Protein AF-A0A9E2EB74-F1 (afdb_monomer_lite)

Structure (mmCIF, N/CA/C/O backbone):
data_AF-A0A9E2EB74-F1
#
_entry.id   AF-A0A9E2EB74-F1
#
loop_
_atom_site.group_PDB
_atom_site.id
_atom_site.type_symbol
_atom_site.label_atom_id
_atom_site.label_alt_id
_atom_site.label_comp_id
_atom_site.label_asym_id
_atom_site.label_entity_id
_atom_site.label_seq_id
_atom_site.pdbx_PDB_ins_code
_atom_site.Cartn_x
_atom_site.Cartn_y
_atom_site.Cartn_z
_atom_site.occupancy
_atom_site.B_iso_or_equiv
_atom_site.auth_seq_id
_atom_site.auth_comp_id
_atom_site.auth_asym_id
_atom_site.auth_atom_id
_atom_site.pdbx_PDB_model_num
ATOM 1 N N . MET A 1 1 ? 38.501 -7.523 10.597 1.00 62.09 1 MET A N 1
ATOM 2 C CA . MET A 1 1 ? 37.422 -7.609 11.605 1.00 62.09 1 MET A CA 1
ATOM 3 C C . MET A 1 1 ? 36.724 -8.947 11.407 1.00 62.09 1 MET A C 1
ATOM 5 O O . MET A 1 1 ? 36.114 -9.123 10.361 1.00 62.09 1 MET A O 1
ATOM 9 N N . GLN A 1 2 ? 36.887 -9.907 12.321 1.00 71.19 2 GLN A N 1
ATOM 10 C CA . GLN A 1 2 ? 36.118 -11.159 12.302 1.00 71.19 2 GLN A CA 1
ATOM 11 C C . GLN A 1 2 ? 34.921 -11.014 13.245 1.00 71.19 2 GLN A C 1
ATOM 13 O O . GLN A 1 2 ? 35.096 -10.651 14.406 1.00 71.19 2 GLN A O 1
ATOM 18 N N . LEU A 1 3 ? 33.717 -11.279 12.737 1.00 83.38 3 LEU A N 1
ATOM 19 C CA . LEU A 1 3 ? 32.516 -11.374 13.563 1.00 83.38 3 LEU A CA 1
ATOM 20 C C . LEU A 1 3 ? 32.588 -12.640 14.434 1.00 83.38 3 LEU A C 1
ATOM 22 O O . LEU A 1 3 ? 33.106 -13.662 13.975 1.00 83.38 3 LEU A O 1
ATOM 26 N N . PRO A 1 4 ? 32.079 -12.591 15.675 1.00 86.62 4 PRO A N 1
ATOM 27 C CA . PRO A 1 4 ? 31.995 -13.764 16.532 1.00 86.62 4 PRO A CA 1
ATOM 28 C C . PRO A 1 4 ? 31.038 -14.814 15.953 1.00 86.62 4 PRO A C 1
ATOM 30 O O . PRO A 1 4 ? 30.088 -14.501 15.235 1.00 86.62 4 PRO A O 1
ATOM 33 N N . HIS A 1 5 ? 31.299 -16.075 16.290 1.00 82.12 5 HIS A N 1
ATOM 34 C CA . HIS A 1 5 ? 30.491 -17.207 15.855 1.00 82.12 5 HIS A CA 1
ATOM 35 C C . HIS A 1 5 ? 29.135 -17.212 16.578 1.00 82.12 5 HIS A C 1
ATOM 37 O O . HIS A 1 5 ? 29.085 -17.129 17.805 1.00 82.12 5 HIS A O 1
ATOM 43 N N . LEU A 1 6 ? 28.037 -17.307 15.823 1.00 81.88 6 LEU A N 1
ATOM 44 C CA . LEU A 1 6 ? 26.685 -17.381 16.380 1.00 81.88 6 LEU A CA 1
ATOM 45 C C . LEU A 1 6 ? 26.401 -18.790 16.919 1.00 81.88 6 LEU A C 1
ATOM 47 O O . LEU A 1 6 ? 26.705 -19.787 16.267 1.00 81.88 6 LEU A O 1
ATOM 51 N N . THR A 1 7 ? 25.765 -18.872 18.088 1.00 81.75 7 THR A N 1
ATOM 52 C CA . THR A 1 7 ? 25.305 -20.125 18.711 1.00 81.75 7 THR A CA 1
ATOM 53 C C . THR A 1 7 ? 23.782 -20.105 18.915 1.00 81.75 7 THR A C 1
ATOM 55 O O . THR A 1 7 ? 23.308 -19.962 20.045 1.00 81.75 7 THR A O 1
ATOM 58 N N . PRO A 1 8 ? 22.975 -20.215 17.840 1.00 76.88 8 PRO A N 1
ATOM 59 C CA . PRO A 1 8 ? 21.520 -20.205 17.966 1.00 76.88 8 PRO A CA 1
ATOM 60 C C . PRO A 1 8 ? 21.041 -21.362 18.855 1.00 76.88 8 PRO A C 1
ATOM 62 O O . PRO A 1 8 ? 21.392 -22.521 18.637 1.00 76.88 8 PRO A O 1
ATOM 65 N N . GLN A 1 9 ? 20.249 -21.037 19.877 1.00 75.25 9 GLN A N 1
ATOM 66 C CA . GLN A 1 9 ? 19.625 -22.020 20.761 1.00 75.25 9 GLN A CA 1
ATOM 67 C C . GLN A 1 9 ? 18.321 -22.509 20.128 1.00 75.25 9 GLN A C 1
ATOM 69 O O . GLN A 1 9 ? 17.464 -21.708 19.757 1.00 75.25 9 GLN A O 1
ATOM 74 N N . SER A 1 10 ? 18.176 -23.826 19.989 1.00 73.06 10 SER A N 1
ATOM 75 C CA . SER A 1 10 ? 16.928 -24.446 19.541 1.00 73.06 10 SER A CA 1
ATOM 76 C C . SER A 1 10 ? 15.975 -24.663 20.720 1.00 73.06 10 SER A C 1
ATOM 78 O O . SER A 1 10 ? 16.448 -24.9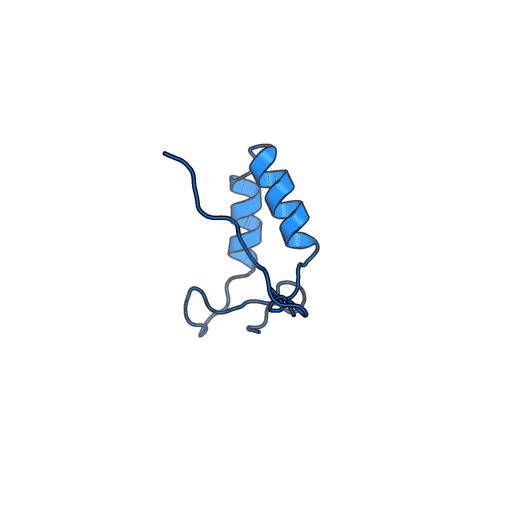49 21.821 1.00 73.06 10 SER A O 1
ATOM 80 N N . PRO A 1 11 ? 14.653 -24.637 20.499 1.00 67.38 11 PRO A N 1
ATOM 81 C CA . PRO A 1 11 ? 13.968 -24.323 19.243 1.00 67.38 11 PRO A CA 1
ATOM 82 C C . PRO A 1 11 ? 13.761 -22.813 19.043 1.00 67.38 11 PRO A C 1
ATOM 84 O O . PRO A 1 11 ? 13.225 -22.117 19.904 1.00 67.38 11 PRO A O 1
ATOM 87 N N . TRP A 1 12 ? 14.114 -22.310 17.858 1.00 68.56 12 TRP A N 1
ATOM 88 C CA . TRP A 1 12 ? 13.667 -20.989 17.426 1.00 68.56 12 TRP A CA 1
ATOM 89 C C . TRP A 1 12 ? 12.217 -21.113 16.958 1.00 68.56 12 TRP A C 1
ATOM 91 O O . TRP A 1 12 ? 11.937 -21.364 15.787 1.00 68.56 12 TRP A O 1
ATOM 101 N N . HIS A 1 13 ? 11.275 -20.964 17.884 1.00 68.62 13 HIS A N 1
ATOM 102 C CA . HIS A 1 13 ? 9.879 -20.747 17.529 1.00 68.62 13 HIS A CA 1
ATOM 103 C C . HIS A 1 13 ? 9.777 -19.325 16.974 1.00 68.62 13 HIS A C 1
ATOM 105 O O . HIS A 1 13 ? 9.659 -18.367 17.734 1.00 68.62 13 HIS A O 1
ATOM 111 N N . GLY A 1 14 ? 9.954 -19.161 15.660 1.00 63.59 14 GLY A N 1
ATOM 112 C CA . GLY A 1 14 ? 9.722 -17.874 15.007 1.00 63.59 14 GLY A CA 1
ATOM 113 C C . GLY A 1 14 ? 8.354 -17.327 15.418 1.00 63.59 14 GLY A C 1
ATOM 114 O O . GLY A 1 14 ? 7.393 -18.086 15.551 1.00 63.59 14 GLY A O 1
ATOM 115 N N . TYR A 1 15 ? 8.264 -16.024 15.673 1.00 67.88 15 TYR A N 1
ATOM 116 C CA . TYR A 1 15 ? 6.972 -15.401 15.933 1.00 67.88 15 TYR A CA 1
ATOM 117 C C . TYR A 1 15 ? 6.135 -15.466 14.654 1.00 67.88 15 TYR A C 1
ATOM 119 O O . TYR A 1 15 ? 6.655 -15.215 13.566 1.00 67.88 15 TYR A O 1
ATOM 127 N N . SER A 1 16 ? 4.852 -15.812 14.780 1.00 70.25 16 SER A N 1
ATOM 128 C CA . SER A 1 16 ? 3.930 -15.748 13.646 1.00 70.25 16 SER A CA 1
ATOM 129 C C . SER A 1 16 ? 3.868 -14.304 13.150 1.00 70.25 16 SER A C 1
ATOM 131 O O . SER A 1 16 ? 3.545 -13.402 13.923 1.00 70.25 16 SER A O 1
ATOM 133 N N . LEU A 1 17 ? 4.208 -14.084 11.878 1.00 75.12 17 LEU A N 1
ATOM 134 C CA . LEU A 1 17 ? 4.219 -12.759 11.244 1.00 75.12 17 LEU A CA 1
ATOM 135 C C . LEU A 1 17 ? 2.812 -12.272 10.852 1.00 75.12 17 LEU A C 1
ATOM 137 O O . LEU A 1 17 ? 2.684 -11.198 10.275 1.00 75.12 17 LEU A O 1
ATOM 141 N N . GLY A 1 18 ? 1.771 -13.033 11.203 1.00 80.69 18 GLY A N 1
ATOM 142 C CA . GLY A 1 18 ? 0.387 -12.773 10.812 1.00 80.69 18 GLY A CA 1
ATOM 143 C C . GLY A 1 18 ? -0.021 -13.556 9.567 1.00 80.69 18 GLY A C 1
ATOM 144 O O . GLY A 1 18 ? 0.744 -14.374 9.047 1.00 80.69 18 GLY A O 1
ATOM 145 N N . ALA A 1 19 ? -1.256 -13.336 9.121 1.00 85.88 19 ALA A N 1
ATOM 146 C CA . ALA A 1 19 ? -1.761 -13.922 7.891 1.00 85.88 19 ALA A CA 1
ATOM 147 C C . ALA A 1 19 ? -1.167 -13.196 6.673 1.00 85.88 19 ALA A C 1
ATOM 149 O O . ALA A 1 19 ? -1.120 -11.969 6.616 1.00 85.88 19 ALA A O 1
ATOM 150 N N . TRP A 1 20 ? -0.711 -13.968 5.687 1.00 88.38 20 TRP A N 1
ATOM 151 C CA . TRP A 1 20 ? -0.355 -13.450 4.370 1.00 88.38 20 TRP A CA 1
ATOM 152 C C . TRP A 1 20 ? -1.512 -13.736 3.417 1.00 88.38 20 TRP A C 1
ATOM 154 O O . TRP A 1 20 ? -1.799 -14.898 3.125 1.00 88.38 20 TRP A O 1
ATOM 164 N N . HIS A 1 21 ? -2.199 -12.687 2.970 1.00 92.06 21 HIS A N 1
ATOM 165 C CA . HIS A 1 21 ? -3.372 -12.814 2.107 1.00 92.06 21 HIS A CA 1
ATOM 166 C C . HIS A 1 21 ? -2.984 -12.659 0.635 1.00 92.06 21 HIS A C 1
ATOM 168 O O . HIS A 1 21 ? -2.137 -11.834 0.299 1.00 92.06 21 HIS A O 1
ATOM 174 N N . THR A 1 22 ? -3.669 -13.374 -0.261 1.00 94.44 22 THR A N 1
ATOM 175 C CA . THR A 1 22 ? -3.404 -13.369 -1.715 1.00 94.44 22 THR A CA 1
ATOM 176 C C . THR A 1 22 ? -3.365 -11.964 -2.321 1.00 94.44 22 THR A C 1
ATOM 178 O O . THR A 1 22 ? -2.549 -11.677 -3.193 1.00 94.44 22 THR A O 1
ATOM 181 N N . ILE A 1 23 ? -4.201 -11.046 -1.828 1.00 93.75 23 ILE A N 1
ATOM 182 C CA . ILE A 1 23 ? -4.235 -9.662 -2.316 1.00 93.75 23 ILE A CA 1
ATOM 183 C C . ILE A 1 23 ? -2.897 -8.924 -2.134 1.00 93.75 23 ILE A C 1
ATOM 185 O O . ILE A 1 23 ? -2.609 -7.991 -2.882 1.00 93.75 23 ILE A O 1
ATOM 189 N N . TRP A 1 24 ? -2.061 -9.349 -1.180 1.00 93.81 24 TRP A N 1
ATOM 190 C CA . TRP A 1 24 ? -0.741 -8.767 -0.933 1.00 93.81 24 TRP A CA 1
ATOM 191 C C . TRP A 1 24 ? 0.267 -9.226 -1.990 1.00 93.81 24 TRP A C 1
ATOM 193 O O . TRP A 1 24 ? 1.066 -8.409 -2.446 1.00 93.81 24 TRP A O 1
ATOM 203 N N . ASP A 1 25 ? 0.179 -10.478 -2.453 1.00 96.06 25 ASP A N 1
ATOM 204 C CA . ASP A 1 25 ? 0.965 -10.956 -3.599 1.00 96.06 25 ASP A CA 1
ATOM 205 C C . ASP A 1 25 ? 0.596 -10.189 -4.870 1.00 96.06 25 ASP A C 1
ATOM 207 O O . ASP A 1 25 ? 1.465 -9.725 -5.611 1.00 96.06 25 ASP A O 1
ATOM 211 N N . GLU A 1 26 ? -0.700 -9.984 -5.104 1.00 96.75 26 GLU A N 1
ATOM 212 C CA . GLU A 1 26 ? -1.162 -9.203 -6.250 1.00 96.75 26 GLU A CA 1
ATOM 213 C C . GLU A 1 26 ? -0.730 -7.735 -6.158 1.00 96.75 26 GLU A C 1
ATOM 215 O O . GLU A 1 26 ? -0.318 -7.139 -7.156 1.00 96.75 26 GLU A O 1
ATOM 220 N N . ALA A 1 27 ? -0.801 -7.136 -4.966 1.00 95.94 27 ALA A N 1
ATOM 221 C CA . ALA A 1 27 ? -0.343 -5.772 -4.735 1.00 95.94 27 ALA A CA 1
ATOM 222 C C . ALA A 1 27 ? 1.165 -5.634 -4.988 1.00 95.94 27 ALA A C 1
ATOM 224 O O . ALA A 1 27 ? 1.595 -4.664 -5.620 1.00 95.94 27 ALA A O 1
ATOM 225 N N . ALA A 1 28 ? 1.962 -6.616 -4.558 1.00 95.75 28 ALA A N 1
ATOM 226 C CA . ALA A 1 28 ? 3.393 -6.664 -4.836 1.00 95.75 28 ALA A CA 1
ATOM 227 C C . ALA A 1 28 ? 3.672 -6.789 -6.343 1.00 95.75 28 ALA A C 1
ATOM 229 O O . ALA A 1 28 ? 4.526 -6.071 -6.868 1.00 95.75 28 ALA A O 1
ATOM 230 N N . ALA A 1 29 ? 2.916 -7.630 -7.057 1.00 97.88 29 ALA A N 1
ATOM 231 C CA . ALA A 1 29 ? 3.033 -7.769 -8.507 1.00 97.88 29 ALA A CA 1
ATOM 232 C C . ALA A 1 29 ? 2.707 -6.457 -9.245 1.00 97.88 29 ALA A C 1
ATOM 234 O O . ALA A 1 29 ? 3.491 -6.030 -10.093 1.00 97.88 29 ALA A O 1
ATOM 235 N N . ARG A 1 30 ? 1.611 -5.770 -8.881 1.00 97.75 30 ARG A N 1
ATOM 236 C CA . ARG A 1 30 ? 1.252 -4.451 -9.446 1.00 97.75 30 ARG A CA 1
ATOM 237 C C . ARG A 1 30 ? 2.340 -3.413 -9.183 1.00 97.75 30 ARG A C 1
ATOM 239 O O . ARG A 1 30 ? 2.734 -2.688 -10.091 1.00 97.75 30 ARG A O 1
ATOM 246 N N . ALA A 1 31 ? 2.864 -3.358 -7.958 1.00 97.19 31 ALA A N 1
ATOM 247 C CA . ALA A 1 31 ? 3.946 -2.440 -7.615 1.00 97.19 31 ALA A CA 1
ATOM 248 C C . ALA A 1 31 ? 5.207 -2.700 -8.458 1.00 97.19 31 ALA A C 1
ATOM 250 O O . ALA A 1 31 ? 5.805 -1.753 -8.968 1.00 97.19 31 ALA A O 1
ATOM 251 N N . ALA A 1 32 ? 5.575 -3.971 -8.657 1.00 97.62 32 ALA A N 1
ATOM 252 C CA . ALA A 1 32 ? 6.713 -4.360 -9.489 1.00 97.62 32 ALA A CA 1
ATOM 253 C C . ALA A 1 32 ? 6.501 -4.046 -10.982 1.00 97.62 32 ALA A C 1
ATOM 255 O O . ALA A 1 32 ? 7.460 -3.706 -11.674 1.00 97.62 32 ALA A O 1
ATOM 256 N N . ALA A 1 33 ? 5.260 -4.122 -11.469 1.00 98.19 33 ALA A N 1
ATOM 257 C CA . ALA A 1 33 ? 4.893 -3.754 -12.837 1.00 98.19 33 ALA A CA 1
ATOM 258 C C . ALA A 1 33 ? 4.841 -2.230 -13.073 1.00 98.19 33 ALA A C 1
ATOM 260 O O . ALA A 1 33 ? 4.812 -1.788 -14.219 1.00 98.19 33 ALA A O 1
ATOM 261 N N . GLY A 1 34 ? 4.865 -1.421 -12.008 1.00 97.81 34 GLY A N 1
ATOM 262 C CA . GLY A 1 34 ? 4.707 0.034 -12.083 1.00 97.81 34 GLY A CA 1
ATOM 263 C C . GLY A 1 34 ? 3.252 0.510 -12.026 1.00 97.81 34 GLY A C 1
ATOM 264 O O . GLY A 1 34 ? 2.998 1.708 -12.139 1.00 97.81 34 GLY A O 1
ATOM 265 N N . ASP A 1 35 ? 2.300 -0.385 -11.762 1.00 98.00 35 ASP A N 1
ATOM 266 C CA . ASP A 1 35 ? 0.860 -0.105 -11.698 1.00 98.00 35 ASP A CA 1
ATOM 267 C C . ASP A 1 35 ? 0.437 0.457 -10.326 1.00 98.00 35 ASP A C 1
ATOM 269 O O . ASP A 1 35 ? -0.575 0.068 -9.734 1.00 98.00 35 ASP A O 1
ATOM 273 N N . TYR A 1 36 ? 1.223 1.388 -9.777 1.00 93.06 36 TYR A N 1
ATOM 274 C CA . TYR A 1 36 ? 1.010 1.914 -8.424 1.00 93.06 36 TYR A CA 1
ATOM 275 C C . TYR A 1 36 ? -0.297 2.712 -8.283 1.00 93.06 36 TYR A C 1
ATOM 277 O O . TYR A 1 36 ? -0.864 2.750 -7.193 1.00 93.06 36 TYR A O 1
ATOM 285 N N . ILE A 1 37 ? -0.801 3.320 -9.367 1.00 97.38 37 ILE A N 1
ATOM 286 C CA . ILE A 1 37 ? -2.091 4.034 -9.369 1.00 97.38 37 ILE A CA 1
ATOM 287 C C . ILE A 1 37 ? -3.249 3.060 -9.152 1.00 97.38 37 ILE A C 1
ATOM 289 O O . ILE A 1 37 ? -4.097 3.301 -8.297 1.00 97.38 37 ILE A O 1
ATOM 293 N N . GLU A 1 38 ? -3.258 1.942 -9.879 1.00 97.44 38 GLU A N 1
ATOM 294 C CA . GLU A 1 38 ? -4.287 0.915 -9.717 1.00 97.44 38 GLU A CA 1
ATOM 295 C C . GLU A 1 38 ? -4.218 0.296 -8.321 1.00 97.44 38 GLU A C 1
ATOM 297 O O . GLU A 1 38 ? -5.228 0.165 -7.629 1.00 97.44 38 GLU A O 1
ATOM 302 N N . ASN A 1 39 ? -3.002 0.015 -7.850 1.00 97.06 39 ASN A N 1
ATOM 303 C CA . ASN A 1 39 ? -2.794 -0.487 -6.497 1.00 97.06 39 ASN A CA 1
ATOM 304 C C . ASN A 1 39 ? -3.308 0.497 -5.422 1.00 97.06 39 ASN A C 1
ATOM 306 O O . ASN A 1 39 ? -3.889 0.091 -4.411 1.00 97.06 39 ASN A O 1
ATOM 310 N N . GLY A 1 40 ? -3.140 1.802 -5.658 1.00 96.06 40 GLY A N 1
ATOM 311 C CA . GLY A 1 40 ? -3.685 2.864 -4.816 1.00 96.06 40 GLY A CA 1
ATOM 312 C C . GLY A 1 40 ? -5.215 2.912 -4.816 1.00 96.06 40 GLY A C 1
ATOM 313 O O . GLY A 1 40 ? -5.808 3.027 -3.745 1.00 96.06 40 GLY A O 1
ATOM 314 N N . ASN A 1 41 ? -5.862 2.763 -5.977 1.00 97.56 41 ASN A N 1
ATOM 315 C CA . ASN A 1 41 ? -7.327 2.718 -6.082 1.00 97.56 41 ASN A CA 1
ATOM 316 C C . ASN A 1 41 ? -7.921 1.543 -5.290 1.00 97.56 41 ASN A C 1
ATOM 318 O O . ASN A 1 41 ? -8.901 1.718 -4.564 1.00 97.56 41 ASN A O 1
ATOM 322 N N . ILE A 1 42 ? -7.295 0.365 -5.375 1.00 95.25 42 ILE A N 1
ATOM 323 C CA . ILE A 1 42 ? -7.693 -0.822 -4.604 1.00 95.25 42 ILE A CA 1
ATOM 324 C C . ILE A 1 42 ? -7.545 -0.556 -3.101 1.00 95.25 42 ILE A C 1
ATOM 326 O O . ILE A 1 42 ? -8.469 -0.814 -2.330 1.00 95.25 42 ILE A O 1
ATOM 330 N N . SER A 1 43 ? -6.409 0.016 -2.689 1.00 92.69 43 SER A N 1
ATOM 331 C CA . SER A 1 43 ? -6.130 0.332 -1.281 1.00 92.69 43 SER A CA 1
ATOM 332 C C . SER A 1 43 ? -7.105 1.376 -0.720 1.00 92.69 43 SER A C 1
ATOM 334 O O . SER A 1 43 ? -7.549 1.270 0.423 1.00 92.69 43 SER A O 1
ATOM 336 N N . LEU A 1 44 ? -7.489 2.369 -1.529 1.00 93.31 44 LEU A N 1
ATOM 337 C CA . LEU A 1 44 ? -8.483 3.380 -1.163 1.00 93.31 44 LEU A CA 1
ATOM 338 C C . LEU A 1 44 ? -9.850 2.746 -0.860 1.00 93.31 44 LEU A C 1
ATOM 340 O O . LEU A 1 44 ? -10.506 3.142 0.103 1.00 93.31 44 LEU A O 1
ATOM 344 N N . GLY A 1 45 ? -10.250 1.728 -1.627 1.00 92.56 45 GLY A N 1
ATOM 345 C CA . GLY A 1 45 ? -11.499 0.990 -1.412 1.00 92.56 45 GLY A CA 1
ATOM 346 C C . GLY A 1 45 ? -11.559 0.197 -0.099 1.00 92.56 45 GLY A C 1
ATOM 347 O O . GLY A 1 45 ? -12.642 -0.203 0.322 1.00 92.56 45 GLY A O 1
ATOM 348 N N . GLN A 1 46 ? -10.419 -0.008 0.564 1.00 90.75 46 GLN A N 1
ATOM 349 C CA . GLN A 1 46 ? -10.315 -0.773 1.810 1.00 90.75 46 GLN A CA 1
ATOM 350 C C . GLN A 1 46 ? -10.316 0.100 3.072 1.00 90.75 46 GLN A C 1
ATOM 352 O O . GLN A 1 46 ? -10.264 -0.421 4.186 1.00 90.75 46 GLN A O 1
ATOM 357 N N . GLN A 1 47 ? -10.406 1.426 2.937 1.00 89.81 47 GLN A N 1
ATOM 358 C CA . GLN A 1 47 ? -10.450 2.322 4.091 1.00 89.81 47 GLN A CA 1
ATOM 359 C C . GLN A 1 47 ? -11.691 2.076 4.960 1.00 89.81 47 GLN A C 1
ATOM 361 O O . GLN A 1 47 ? -12.812 1.938 4.465 1.00 89.81 47 GLN A O 1
ATOM 366 N N . ARG A 1 48 ? -11.494 2.068 6.284 1.00 88.94 48 ARG A N 1
ATOM 367 C CA 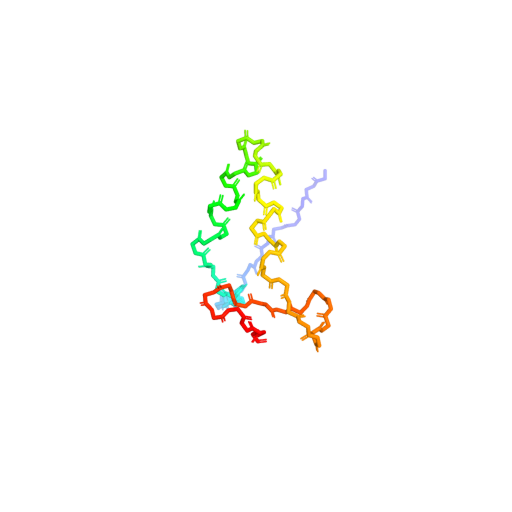. ARG A 1 48 ? -12.565 1.870 7.268 1.00 88.94 48 ARG A CA 1
ATOM 368 C C . ARG A 1 48 ? -12.753 3.096 8.160 1.00 88.94 48 ARG A C 1
ATOM 370 O O . ARG A 1 48 ? -11.784 3.559 8.765 1.00 88.94 48 ARG A O 1
ATOM 377 N N . PRO A 1 49 ? -13.987 3.625 8.278 1.00 89.75 49 PRO A N 1
ATOM 378 C CA . PRO A 1 49 ? -14.260 4.725 9.191 1.00 89.75 49 PRO A CA 1
ATOM 379 C C . PRO A 1 49 ? -14.141 4.255 10.644 1.00 89.75 49 PRO A C 1
ATOM 381 O O . PRO A 1 49 ? -14.456 3.113 10.968 1.00 89.75 49 PRO A O 1
ATOM 384 N N . GLY A 1 50 ? -13.707 5.149 11.534 1.00 89.25 50 GLY A N 1
ATOM 385 C CA . GLY A 1 50 ? -13.643 4.868 12.973 1.00 89.25 50 GLY A CA 1
ATOM 386 C C . GLY A 1 50 ? -12.502 3.942 13.410 1.00 89.25 50 GLY A C 1
ATOM 387 O O . GLY A 1 50 ? -12.420 3.617 14.592 1.00 89.25 50 GLY A O 1
ATOM 388 N N . VAL A 1 51 ? -11.608 3.551 12.499 1.00 88.38 51 VAL A N 1
ATOM 389 C CA . VAL A 1 51 ? -10.411 2.758 12.808 1.00 88.38 51 VAL A CA 1
ATOM 390 C C . VAL A 1 51 ? -9.194 3.680 12.891 1.00 88.38 51 VAL A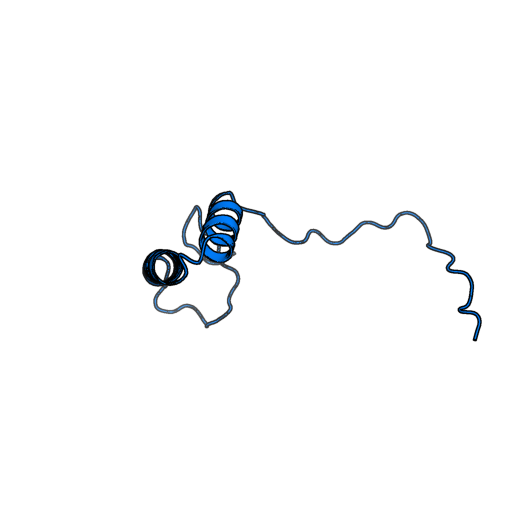 C 1
ATOM 392 O O . VAL A 1 51 ? -9.044 4.607 12.092 1.00 88.38 51 VAL A O 1
ATOM 395 N N . LYS A 1 52 ? -8.313 3.446 13.871 1.00 89.38 52 LYS A N 1
ATOM 396 C CA . LYS A 1 52 ? -7.049 4.186 13.976 1.00 89.38 52 LYS A CA 1
ATOM 397 C C . LYS A 1 52 ? -6.171 3.862 12.753 1.00 89.38 52 LYS A C 1
ATOM 399 O O . LYS A 1 52 ? -6.055 2.682 12.414 1.00 89.38 52 LYS A O 1
ATOM 404 N N . PRO A 1 53 ? -5.509 4.851 12.126 1.00 87.56 53 PRO A N 1
ATOM 405 C CA . PRO A 1 53 ? -4.526 4.580 11.078 1.00 87.56 53 P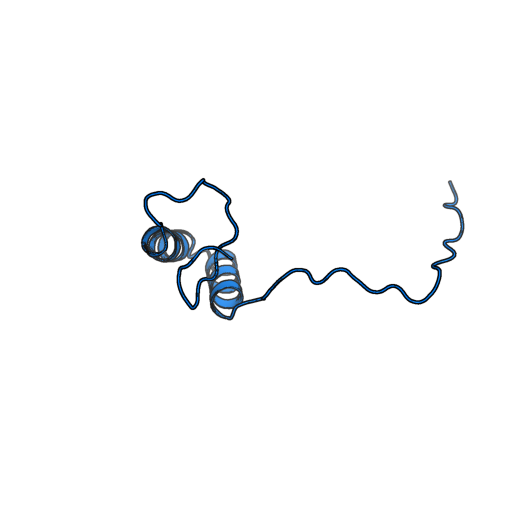RO A CA 1
ATOM 406 C C . PRO A 1 53 ? -3.477 3.552 11.520 1.00 87.56 53 PRO A C 1
ATOM 408 O O . PRO A 1 53 ? -3.130 3.499 12.701 1.00 87.56 53 PRO A O 1
AT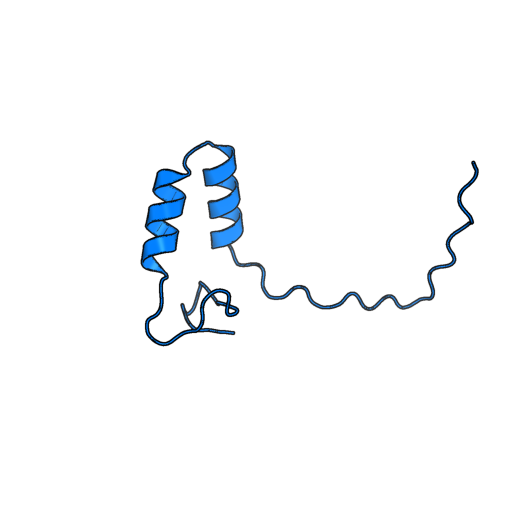OM 411 N N . GLU A 1 54 ? -2.989 2.748 10.572 1.00 84.88 54 GLU A N 1
ATOM 412 C CA . GLU A 1 54 ? -1.970 1.703 10.798 1.00 84.88 54 GLU A CA 1
ATOM 413 C C . GLU A 1 54 ? -2.398 0.589 11.775 1.00 84.88 54 GLU A C 1
ATOM 415 O O . GLU A 1 54 ? -1.567 -0.164 12.283 1.00 84.88 54 GLU A O 1
ATOM 420 N N . SER A 1 55 ? -3.702 0.454 12.037 1.00 88.50 55 SER A N 1
ATOM 421 C CA . SER A 1 55 ? -4.233 -0.738 12.704 1.00 88.50 55 SER A CA 1
ATOM 422 C C . SER A 1 55 ? -4.061 -1.957 11.803 1.00 88.50 55 SER A C 1
ATOM 424 O O . SER A 1 55 ? -4.108 -1.839 10.577 1.00 88.50 55 SER A O 1
ATOM 426 N N . ARG A 1 56 ? -3.891 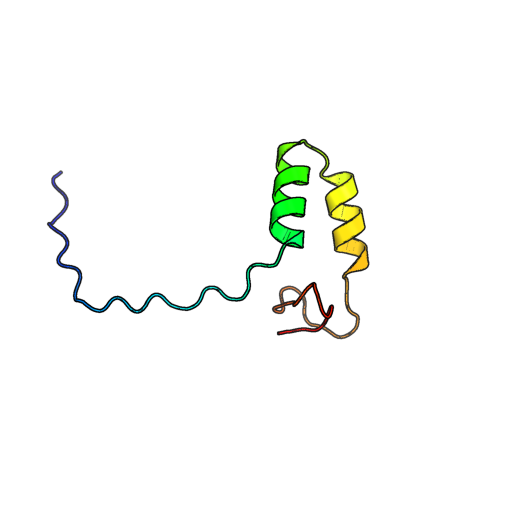-3.137 12.412 1.00 86.06 56 ARG A N 1
ATOM 427 C CA . ARG A 1 56 ? -3.908 -4.392 11.657 1.00 86.06 56 ARG A CA 1
ATOM 428 C C . ARG A 1 56 ? -5.232 -4.522 10.921 1.00 86.06 56 ARG A C 1
ATOM 430 O O . ARG A 1 56 ? -6.266 -4.097 11.430 1.00 86.06 56 ARG A O 1
ATOM 437 N N . PHE A 1 57 ? -5.175 -5.083 9.726 1.00 86.50 57 PHE A N 1
ATOM 438 C CA . PHE A 1 57 ? -6.288 -5.100 8.799 1.00 86.50 57 PHE A CA 1
ATOM 439 C C . PHE A 1 57 ? -6.303 -6.433 8.062 1.00 86.50 57 PHE A C 1
ATOM 441 O O . PHE A 1 57 ? -5.307 -6.806 7.441 1.00 86.50 57 PHE A O 1
ATOM 448 N N . ASN A 1 58 ? -7.438 -7.119 8.124 1.00 91.19 58 ASN A N 1
ATOM 449 C CA . ASN A 1 58 ? -7.692 -8.322 7.355 1.00 91.19 58 ASN A CA 1
ATOM 450 C C . ASN A 1 58 ? -8.391 -7.918 6.047 1.00 91.19 58 ASN A C 1
ATOM 452 O O . ASN A 1 58 ? -9.538 -7.476 6.092 1.00 91.19 58 ASN A O 1
ATOM 456 N N . PRO A 1 59 ? -7.752 -8.054 4.876 1.00 89.62 59 PRO A N 1
ATOM 457 C CA . PRO A 1 59 ? -8.353 -7.669 3.604 1.00 89.62 59 PRO A CA 1
ATOM 458 C C . PRO A 1 59 ? -9.481 -8.587 3.127 1.00 89.62 59 PRO A C 1
ATOM 460 O O . PRO A 1 59 ? -10.281 -8.152 2.301 1.00 89.62 59 PRO A O 1
ATOM 463 N N . ASP A 1 60 ? -9.568 -9.821 3.628 1.00 90.88 60 ASP A N 1
ATOM 464 C CA . ASP A 1 60 ? -10.604 -10.770 3.211 1.00 90.88 60 ASP A CA 1
ATOM 465 C C . ASP A 1 60 ? -11.951 -10.432 3.865 1.00 90.88 60 ASP A C 1
ATOM 467 O O . ASP A 1 60 ? -13.007 -10.567 3.245 1.00 90.88 60 ASP A O 1
ATOM 471 N N . THR A 1 61 ? -11.925 -9.962 5.116 1.00 89.88 61 THR A N 1
ATOM 472 C CA . THR A 1 61 ? -13.122 -9.497 5.846 1.00 89.88 61 THR A CA 1
ATOM 473 C C . THR A 1 61 ? -13.301 -7.980 5.753 1.00 89.88 61 THR A C 1
ATOM 475 O O . THR A 1 61 ? -14.401 -7.439 5.891 1.00 89.88 61 THR A O 1
ATOM 478 N N . GLY A 1 62 ? -12.203 -7.269 5.508 1.00 86.38 62 GLY A N 1
ATOM 479 C CA . GLY A 1 62 ? -12.078 -5.829 5.637 1.00 86.38 62 GLY A CA 1
ATOM 480 C C . GLY A 1 62 ? -12.244 -5.336 7.076 1.00 86.38 62 GLY A C 1
ATOM 481 O O . GLY A 1 62 ? -12.563 -4.165 7.271 1.00 86.38 62 GLY A O 1
ATOM 482 N N . GLU A 1 63 ? -12.091 -6.194 8.076 1.00 85.56 63 GLU A N 1
ATOM 483 C CA . GLU A 1 63 ? -12.155 -5.820 9.489 1.00 85.56 63 GLU A CA 1
ATOM 484 C C . GLU A 1 63 ? -10.741 -5.665 10.072 1.00 85.56 63 GLU A C 1
ATOM 486 O O . GLU A 1 63 ? -9.777 -6.203 9.520 1.00 85.56 63 GLU A O 1
ATOM 491 N N . PRO A 1 64 ? -10.576 -4.919 11.176 1.00 83.00 64 PRO A N 1
ATOM 492 C CA . PRO A 1 64 ? -9.329 -4.948 11.929 1.00 83.00 64 PRO A CA 1
ATOM 493 C C . PRO A 1 64 ? -9.037 -6.357 12.475 1.00 83.00 64 PRO A C 1
ATOM 495 O O . PRO A 1 64 ? -9.972 -7.049 12.873 1.00 83.00 64 PRO A O 1
ATOM 498 N N . GLU A 1 65 ? -7.762 -6.760 12.524 1.00 78.81 65 GLU A N 1
ATOM 499 C CA . GLU A 1 65 ? -7.332 -7.999 13.217 1.00 78.81 65 GLU A CA 1
ATOM 500 C C . GLU A 1 65 ? -7.118 -7.814 14.723 1.00 78.81 65 GLU A C 1
ATOM 502 O O . GLU A 1 65 ? -6.586 -6.750 15.130 1.00 78.81 65 GLU A O 1
#

Radius of gyration: 18.2 Å; chains: 1; bounding box: 52×29×34 Å

Sequence (65 aa):
MQLPHLTPQSPWHGYSLGAWHTIWDEAAARAAAGDYIENGNISLGQQRPGVKPESRFNPDTGEPE

Secondary structure (DSSP, 8-state):
-PPPPP-PPSP--PPP-----HHHHHHHHHHHHT-HHHHHHHHHTT--TTPPTT--EETTTTEE-

Foldseek 3Di:
DDDDDDDDDPDPPDDPPDDDDPVVVVLVVCVVVVVVVVSVVLVVVLDDPPDDPPAAADPVVSDGD

pLDDT: mean 87.09, std 9.66, range [62.09, 98.19]